Protein AF-A0A962JMJ8-F1 (afdb_monomer)

Foldseek 3Di:
DVCVVVDPDQKDFQDWDDDPPDIWTKIKGKDFDDDDDDPDDPDRDIDIDIDTCRVVVVVVVVVVVLVVLLVQLVVLVVVLVVLVVVLVVQLVVLVVQCVVDPDPVSVVVSVVSNVVSVVVNLVSVVSNVRSCPPVPPPDPPDDDDQPQVVQVSVVVVVVVVDDDDDDDDRPGDD

pLDDT: mean 79.35, std 14.7, range [42.56, 97.38]

Radius of gyration: 29.95 Å; Cα contacts (8 Å, |Δi|>4): 135; chains: 1; bounding box: 52×40×100 Å

Secondary structure (DSSP, 8-state):
-HHHHHSS-SEEEEEEEEETTEEEEEEEEEEEE-----TT----EEEEEEEE-HHHHHHHHHHHHHHHHHHHHHHHHHHHHHHHHHHHHHHHHHHHHHHH---HHHHHHHHHHHHHHHHHHHHHHHHHHHHHTTTT-S--------HHHHHHHHHHHHHHT--S----------

Solvent-accessible surface area (backbone atoms on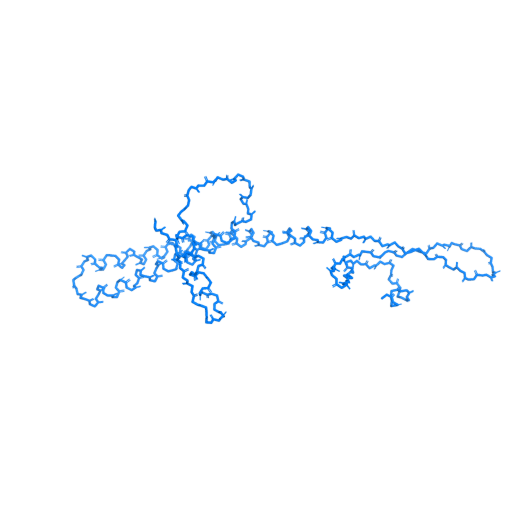ly — not comparable to full-atom values): 10332 Å² total; per-residue (Å²): 113,76,64,58,81,74,43,92,65,48,64,47,71,76,43,76,48,79,51,103,87,50,78,41,25,29,32,38,41,52,47,81,56,79,78,90,84,77,94,84,75,94,69,81,41,71,47,76,46,78,44,83,40,39,68,57,54,52,49,50,52,51,50,56,49,50,52,51,34,48,51,49,20,55,50,31,50,50,49,37,55,66,51,45,52,58,40,50,51,53,37,50,53,27,51,48,52,43,70,77,46,85,51,67,67,55,37,51,54,23,50,52,50,42,52,51,36,51,50,52,51,49,57,42,49,51,52,29,49,66,25,44,69,77,78,48,80,75,71,80,75,85,67,95,72,63,64,33,61,55,51,53,51,52,51,54,54,56,64,71,68,67,85,77,99,72,87,85,82,83,86,55,70,133

Mean predicted aligned error: 14.96 Å

Sequence (174 aa):
MNDFLHSPNVQLYNQEVVSQSQSRWFNLHRAFIGEHEKAGDLSSSQVIVLEDVTELERLESQLAHNERLAALGRLAAGIAHEIGNPVTGIACLAQNLKAEYTDPEIIEASTLILTQTQRITNIVRSLVGFARTDAHMTASTYSAVNLHNVISEAINLLQLSGSKDYQFDNFCTD

Structure (mmCIF, N/CA/C/O backbone):
data_AF-A0A962JMJ8-F1
#
_entry.id   AF-A0A962JMJ8-F1
#
loop_
_atom_site.group_PDB
_atom_site.id
_atom_site.type_symbol
_atom_site.label_atom_id
_atom_site.label_alt_id
_atom_site.label_comp_id
_atom_site.label_asym_id
_atom_site.label_entity_id
_atom_site.label_seq_id
_atom_site.pdbx_PDB_ins_code
_atom_site.Cartn_x
_atom_site.Cartn_y
_atom_site.Cartn_z
_atom_site.occupancy
_atom_site.B_iso_or_equiv
_atom_site.auth_seq_id
_atom_site.auth_comp_id
_atom_site.auth_asym_id
_atom_site.auth_atom_id
_atom_site.pdbx_PDB_model_num
ATOM 1 N N . MET A 1 1 ? 3.009 6.189 -40.903 1.00 52.84 1 MET A N 1
ATOM 2 C CA . MET A 1 1 ? 4.173 5.830 -41.751 1.00 52.84 1 MET A CA 1
ATOM 3 C C . MET A 1 1 ? 4.343 6.777 -42.942 1.00 52.84 1 MET A C 1
ATOM 5 O O . MET A 1 1 ? 5.452 7.254 -43.132 1.00 52.84 1 MET A O 1
ATOM 9 N N . ASN A 1 2 ? 3.278 7.121 -43.685 1.00 47.44 2 ASN A N 1
ATOM 10 C CA . ASN A 1 2 ? 3.363 8.049 -44.831 1.00 47.44 2 ASN A CA 1
ATOM 11 C C . ASN A 1 2 ? 3.835 9.471 -44.450 1.00 47.44 2 ASN A C 1
ATOM 13 O O . ASN A 1 2 ? 4.630 10.064 -45.168 1.00 47.44 2 ASN A O 1
ATOM 17 N N . ASP A 1 3 ? 3.439 9.976 -43.276 1.00 55.53 3 ASP A N 1
ATOM 18 C CA . ASP A 1 3 ? 3.860 11.308 -42.806 1.00 55.53 3 ASP A CA 1
ATOM 19 C C . ASP A 1 3 ? 5.341 11.383 -42.399 1.00 55.53 3 ASP A C 1
ATOM 21 O O . ASP A 1 3 ? 5.961 12.439 -42.501 1.00 55.53 3 ASP A O 1
ATOM 25 N N . PHE A 1 4 ? 5.952 10.265 -41.985 1.00 57.66 4 PHE A N 1
ATOM 26 C CA . PHE A 1 4 ? 7.380 10.233 -41.645 1.00 57.66 4 PHE A CA 1
ATOM 27 C C . PHE A 1 4 ? 8.252 10.345 -42.895 1.00 57.66 4 PHE A C 1
ATOM 29 O O . PHE A 1 4 ? 9.246 11.060 -42.872 1.00 57.66 4 PHE A O 1
ATOM 36 N N . LEU A 1 5 ? 7.851 9.713 -44.003 1.00 55.22 5 LEU A N 1
ATOM 37 C CA . LEU A 1 5 ? 8.595 9.732 -45.267 1.00 55.22 5 LEU A CA 1
ATOM 38 C C . LEU A 1 5 ? 8.718 11.143 -45.873 1.00 55.22 5 LEU A C 1
ATOM 40 O O . LEU A 1 5 ? 9.667 11.402 -46.608 1.00 55.22 5 LEU A O 1
ATOM 44 N N . HIS A 1 6 ? 7.809 12.060 -45.522 1.00 56.47 6 HIS A N 1
ATOM 45 C CA . HIS A 1 6 ? 7.761 13.428 -46.054 1.00 56.47 6 HIS A CA 1
ATOM 46 C C . HIS A 1 6 ? 8.048 14.528 -45.015 1.00 56.47 6 HIS A C 1
ATOM 48 O O . HIS A 1 6 ? 8.198 15.691 -45.384 1.00 56.47 6 HIS A O 1
ATOM 54 N N . SER A 1 7 ? 8.148 14.186 -43.727 1.00 56.62 7 SER A N 1
ATOM 55 C CA . SER A 1 7 ? 8.471 15.134 -42.654 1.00 56.62 7 SER A CA 1
ATOM 56 C C . SER A 1 7 ? 9.978 15.423 -42.589 1.00 56.62 7 SER A C 1
ATOM 58 O O . SER A 1 7 ? 10.765 14.494 -42.775 1.00 56.62 7 SER A O 1
ATOM 60 N N . PRO A 1 8 ? 10.424 16.658 -42.277 1.00 58.06 8 PRO A N 1
ATOM 61 C CA . PRO A 1 8 ? 11.843 17.000 -42.109 1.00 58.06 8 PRO A CA 1
ATOM 62 C C . PRO A 1 8 ? 12.516 16.306 -40.911 1.00 58.06 8 PRO A C 1
ATOM 64 O O . PRO A 1 8 ? 13.741 16.339 -40.799 1.00 58.06 8 PRO A O 1
ATOM 67 N N . ASN A 1 9 ? 11.753 15.648 -40.031 1.00 59.47 9 ASN A N 1
ATOM 68 C CA . ASN A 1 9 ? 12.297 14.968 -38.858 1.00 59.47 9 ASN A CA 1
ATOM 69 C C . ASN A 1 9 ? 13.134 13.742 -39.244 1.00 59.47 9 ASN A C 1
ATOM 71 O O . ASN A 1 9 ? 12.654 12.794 -39.859 1.00 59.47 9 ASN A O 1
ATOM 75 N N . VAL A 1 10 ? 14.406 13.777 -38.854 1.00 68.94 10 VAL A N 1
ATOM 76 C CA . VAL A 1 10 ? 15.426 12.749 -39.124 1.00 68.94 10 VAL A CA 1
ATOM 77 C C . VAL A 1 10 ? 15.313 11.577 -38.137 1.00 68.94 10 VAL A C 1
ATOM 79 O O . VAL A 1 10 ? 15.786 10.480 -38.422 1.00 68.94 10 VAL A O 1
ATOM 82 N N . GLN A 1 11 ? 14.666 11.786 -36.987 1.00 75.75 11 GLN A N 1
ATOM 83 C CA . GLN A 1 11 ? 14.532 10.794 -35.921 1.00 75.75 11 GLN A CA 1
ATOM 84 C C . GLN A 1 11 ? 13.127 10.846 -35.314 1.00 75.75 11 GLN A C 1
ATOM 86 O O . GLN A 1 11 ? 12.616 11.930 -35.025 1.00 75.75 11 GLN A O 1
ATOM 91 N N . LEU A 1 12 ? 12.514 9.681 -35.117 1.00 79.69 12 LEU A N 1
ATOM 92 C CA . LEU A 1 12 ? 11.322 9.500 -34.294 1.00 79.69 12 LEU A CA 1
ATOM 93 C C . LEU A 1 12 ? 11.646 8.484 -33.210 1.00 79.69 12 LEU A C 1
ATOM 95 O O . LEU A 1 12 ? 12.131 7.398 -33.512 1.00 79.69 12 LEU A O 1
ATOM 99 N N . TYR A 1 13 ? 11.341 8.834 -31.970 1.00 82.50 13 TYR A N 1
ATOM 100 C CA . TYR A 1 13 ? 11.553 7.963 -30.824 1.00 82.50 13 TYR A CA 1
ATOM 101 C C . TYR A 1 13 ? 10.234 7.355 -30.369 1.00 82.50 13 TYR A C 1
ATOM 103 O O . TYR A 1 13 ? 9.170 7.943 -30.605 1.00 82.50 13 TYR A O 1
ATOM 111 N N . ASN A 1 14 ? 10.333 6.198 -29.719 1.00 84.25 14 ASN A N 1
ATOM 112 C CA . ASN A 1 14 ? 9.264 5.553 -28.967 1.00 84.25 14 ASN A CA 1
A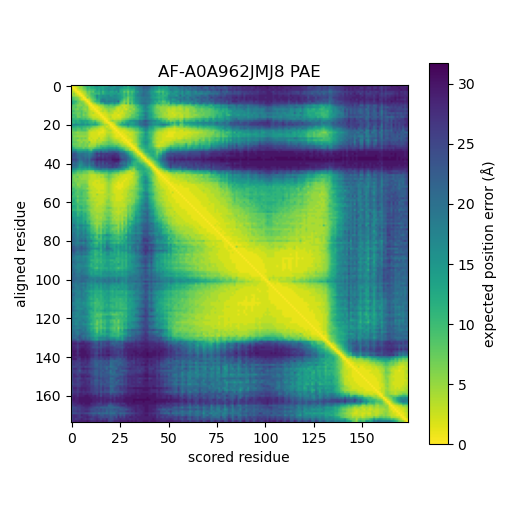TOM 113 C C . ASN A 1 14 ? 7.947 5.522 -29.753 1.00 84.25 14 ASN A C 1
ATOM 115 O O . ASN A 1 14 ? 6.901 5.962 -29.283 1.00 84.25 14 ASN A O 1
ATOM 119 N N . GLN A 1 15 ? 8.000 5.059 -31.000 1.00 88.56 15 GLN A N 1
ATOM 120 C CA . GLN A 1 15 ? 6.799 4.871 -31.798 1.00 88.56 15 GLN A CA 1
ATOM 121 C C . GLN A 1 15 ? 6.176 3.529 -31.444 1.00 88.56 15 GLN A C 1
ATOM 123 O O . GLN A 1 15 ? 6.738 2.474 -31.744 1.00 88.56 15 GLN A O 1
ATOM 128 N N . GLU A 1 16 ? 5.004 3.582 -30.819 1.00 87.94 16 GLU A N 1
ATOM 129 C CA . GLU A 1 16 ? 4.219 2.393 -30.535 1.00 87.94 16 GLU A CA 1
ATOM 130 C C . GLU A 1 16 ? 3.566 1.877 -31.820 1.00 87.94 16 GLU A C 1
ATOM 132 O O . GLU A 1 16 ? 2.801 2.572 -32.496 1.00 87.94 16 GLU A O 1
ATOM 137 N N . VAL A 1 17 ? 3.855 0.624 -32.152 1.00 87.38 17 VAL A N 1
ATOM 138 C CA . VAL A 1 17 ? 3.205 -0.106 -33.231 1.00 87.38 17 VAL A CA 1
ATOM 139 C C . VAL A 1 17 ? 2.394 -1.234 -32.618 1.00 87.38 17 VAL A C 1
ATOM 141 O O . VAL A 1 17 ? 2.925 -2.243 -32.149 1.00 87.38 17 VAL A O 1
ATOM 144 N N . VAL A 1 18 ? 1.077 -1.057 -32.654 1.00 84.38 18 VAL A N 1
ATOM 145 C CA . VAL A 1 18 ? 0.116 -2.055 -32.195 1.00 84.38 18 VAL A CA 1
ATOM 146 C C . VAL A 1 18 ? -0.208 -2.997 -33.353 1.00 84.38 18 VAL A C 1
ATOM 148 O O . VAL A 1 18 ? -0.814 -2.599 -34.348 1.00 84.38 18 VAL A O 1
ATOM 151 N N . SER A 1 19 ? 0.191 -4.260 -33.223 1.00 79.44 19 SER A N 1
ATOM 152 C CA . SER A 1 19 ? -0.269 -5.357 -34.079 1.00 79.44 19 SER A CA 1
ATOM 153 C C . SER A 1 19 ? -1.349 -6.167 -33.352 1.00 79.44 19 SER A C 1
ATOM 155 O O . SER A 1 19 ? -1.469 -6.077 -32.133 1.00 79.44 19 SER A O 1
ATOM 157 N N . GLN A 1 20 ? -2.118 -6.990 -34.076 1.00 73.00 20 GLN A N 1
ATOM 158 C CA . GLN A 1 20 ? -3.323 -7.702 -33.600 1.00 73.00 20 GLN A CA 1
ATOM 159 C C . GLN A 1 20 ? -3.164 -8.517 -32.292 1.00 73.00 20 GLN A C 1
ATOM 161 O O . GLN A 1 20 ? -4.169 -8.908 -31.708 1.00 73.00 20 GLN A O 1
ATOM 166 N N . SER A 1 21 ? -1.939 -8.772 -31.817 1.00 75.12 21 SER A N 1
ATOM 167 C CA . SER A 1 21 ? -1.657 -9.495 -30.567 1.00 75.12 21 SER A CA 1
ATOM 168 C C . SER A 1 21 ? -0.485 -8.929 -29.743 1.00 75.12 21 SER A C 1
ATOM 170 O O . SER A 1 21 ? -0.193 -9.468 -28.676 1.00 75.12 21 SER A O 1
ATOM 172 N N . GLN A 1 22 ? 0.232 -7.902 -30.211 1.00 82.25 22 GLN A N 1
ATOM 173 C CA . GLN A 1 22 ? 1.446 -7.426 -29.536 1.00 82.25 22 GLN A CA 1
ATOM 174 C C . GLN A 1 22 ? 1.660 -5.932 -29.799 1.00 82.25 22 GLN A C 1
ATOM 176 O O . GLN A 1 22 ? 1.592 -5.495 -30.948 1.00 82.25 22 GLN A O 1
ATOM 181 N N . SER A 1 23 ? 1.943 -5.176 -28.736 1.00 86.88 23 SER A N 1
ATOM 182 C CA . SER A 1 23 ? 2.484 -3.817 -28.833 1.00 86.88 23 SER A CA 1
ATOM 183 C C . SER A 1 23 ? 4.010 -3.886 -28.841 1.00 86.88 23 SER A C 1
ATOM 185 O O . SER A 1 23 ? 4.602 -4.642 -28.063 1.00 86.88 23 SER A O 1
ATOM 187 N N . ARG A 1 24 ? 4.635 -3.147 -29.758 1.00 90.56 24 ARG A N 1
ATOM 188 C CA . ARG A 1 24 ? 6.089 -3.000 -29.854 1.00 90.56 24 ARG A CA 1
ATOM 189 C C . ARG A 1 24 ? 6.464 -1.540 -30.013 1.00 90.56 24 ARG A C 1
ATOM 191 O O . ARG A 1 24 ? 5.759 -0.796 -30.688 1.00 90.56 24 ARG A O 1
ATOM 198 N N . TRP A 1 25 ? 7.593 -1.165 -29.434 1.00 91.25 25 TRP A N 1
ATOM 199 C CA . TRP A 1 25 ? 8.120 0.191 -29.477 1.00 91.25 25 TRP A CA 1
ATOM 200 C C . TRP A 1 25 ? 9.333 0.240 -30.389 1.00 91.25 25 TRP A C 1
ATOM 202 O O . TRP A 1 25 ? 10.241 -0.580 -30.262 1.00 91.25 25 TRP A O 1
ATOM 212 N N . PHE A 1 26 ? 9.343 1.204 -31.306 1.00 92.00 26 PHE A N 1
ATOM 213 C CA . PHE A 1 26 ? 10.436 1.380 -32.252 1.00 92.00 26 PHE A CA 1
ATOM 214 C C . PHE A 1 26 ? 10.986 2.802 -32.237 1.00 92.00 26 PHE A C 1
ATOM 216 O O . PHE A 1 26 ? 10.225 3.772 -32.252 1.00 92.00 26 PHE A O 1
ATOM 223 N N . ASN A 1 27 ? 12.309 2.918 -32.324 1.00 90.06 27 ASN A N 1
ATOM 224 C CA . ASN A 1 27 ? 12.971 4.142 -32.756 1.00 90.06 27 ASN A CA 1
ATOM 225 C C . ASN A 1 27 ? 13.215 4.069 -34.264 1.00 90.06 27 ASN A C 1
ATOM 227 O O . ASN A 1 27 ? 13.641 3.043 -34.796 1.00 90.06 27 ASN A O 1
ATOM 231 N N . LEU A 1 28 ? 12.923 5.159 -34.969 1.00 88.88 28 LEU A N 1
ATOM 232 C CA . LEU A 1 28 ? 13.132 5.287 -36.404 1.00 88.88 28 LEU A CA 1
ATOM 233 C C . LEU A 1 28 ? 14.176 6.367 -36.650 1.00 88.88 28 LEU A C 1
ATOM 235 O O . LEU A 1 28 ? 13.958 7.539 -36.346 1.00 88.88 28 LEU A O 1
ATOM 239 N N . HIS A 1 29 ? 15.281 5.983 -37.277 1.00 85.12 29 HIS A N 1
ATOM 240 C CA . HIS A 1 29 ? 16.326 6.905 -37.706 1.00 85.12 29 HIS A CA 1
ATOM 241 C C . HIS A 1 29 ? 1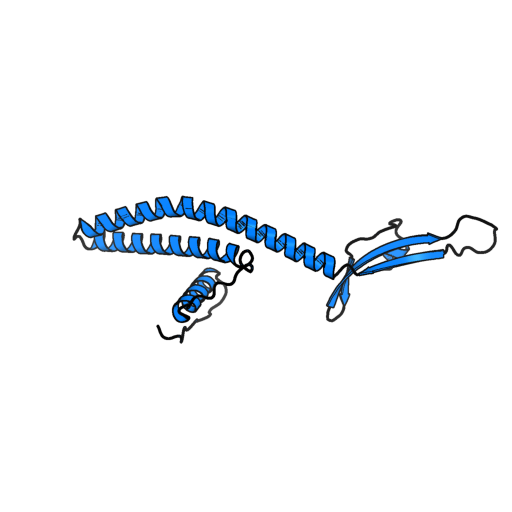6.391 6.905 -39.226 1.00 85.12 29 HIS A C 1
ATOM 243 O O . HIS A 1 29 ? 16.545 5.858 -39.847 1.00 85.12 29 HIS A O 1
ATOM 249 N N . ARG A 1 30 ? 16.288 8.080 -39.842 1.00 82.62 30 ARG A N 1
ATOM 250 C CA . ARG A 1 30 ? 16.412 8.244 -41.289 1.00 82.62 30 ARG A CA 1
ATOM 251 C C . ARG A 1 30 ? 17.705 8.977 -41.609 1.00 82.62 30 ARG A C 1
ATOM 253 O O . ARG A 1 30 ? 17.884 10.105 -41.175 1.00 82.62 30 ARG A O 1
ATOM 260 N N . ALA A 1 31 ? 18.578 8.374 -42.403 1.00 80.44 31 ALA A N 1
ATOM 261 C CA . ALA A 1 31 ? 19.798 8.999 -42.901 1.00 80.44 31 ALA A CA 1
ATOM 262 C C . ALA A 1 31 ? 19.737 9.146 -44.427 1.00 80.44 31 ALA A C 1
ATOM 264 O O . ALA A 1 31 ? 19.275 8.247 -45.130 1.00 80.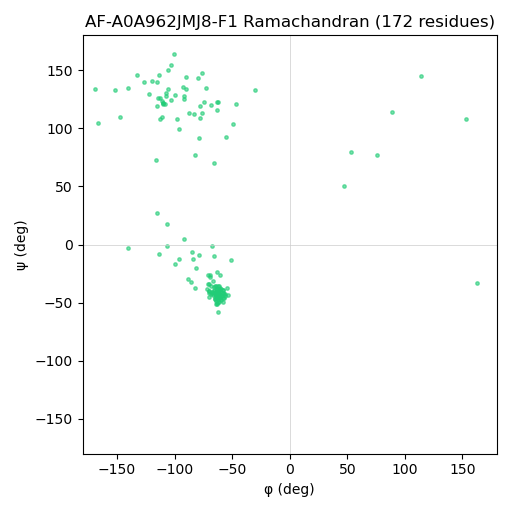44 31 ALA A O 1
ATOM 265 N N . PHE A 1 32 ? 20.212 10.282 -44.938 1.00 75.81 32 PHE A N 1
ATOM 266 C CA . PHE A 1 32 ? 20.376 10.509 -46.372 1.00 75.81 32 PHE A CA 1
ATOM 267 C C . PHE A 1 32 ? 21.792 10.101 -46.773 1.00 75.81 32 PHE A C 1
ATOM 269 O O . PHE A 1 32 ? 22.759 10.555 -46.166 1.00 75.81 32 PHE A O 1
ATOM 276 N N . ILE A 1 33 ? 21.914 9.250 -47.787 1.00 70.25 33 ILE A N 1
ATOM 277 C CA . ILE A 1 33 ? 23.197 8.834 -48.346 1.00 70.25 33 ILE A CA 1
ATOM 278 C C . ILE A 1 33 ? 23.315 9.446 -49.742 1.00 70.25 33 ILE A C 1
ATOM 280 O O . ILE A 1 33 ? 22.601 9.057 -50.666 1.00 70.25 33 ILE A O 1
ATOM 284 N N . GLY A 1 34 ? 24.211 10.427 -49.870 1.00 61.81 34 GLY A N 1
ATOM 285 C CA . GLY A 1 34 ? 24.587 11.047 -51.138 1.00 61.81 34 GLY A CA 1
ATOM 286 C C . GLY A 1 34 ? 25.070 12.486 -50.967 1.00 61.81 34 GLY A C 1
ATOM 287 O O . GLY A 1 34 ? 24.264 13.382 -50.732 1.00 61.81 34 GLY A O 1
ATOM 288 N N . GLU A 1 35 ? 26.372 12.712 -51.137 1.00 57.00 35 GLU A N 1
ATOM 289 C CA . GLU A 1 35 ? 26.876 14.004 -51.604 1.00 57.00 35 GLU A CA 1
ATOM 290 C C . GLU A 1 35 ? 26.940 13.967 -53.131 1.00 57.00 35 GLU A C 1
ATOM 292 O O . GLU A 1 35 ? 27.190 12.922 -53.731 1.00 57.00 35 GLU A O 1
ATOM 297 N N . HIS A 1 36 ? 26.634 15.115 -53.734 1.00 55.91 36 HIS A N 1
ATOM 298 C CA . HIS A 1 36 ? 26.675 15.391 -55.164 1.00 55.91 36 HIS A CA 1
ATOM 299 C C . HIS A 1 36 ? 27.743 14.588 -55.922 1.00 55.91 36 HIS A C 1
ATOM 301 O O . HIS A 1 36 ? 28.914 14.666 -55.579 1.00 55.91 36 HIS A O 1
ATOM 307 N N . GLU A 1 37 ? 27.369 13.981 -57.054 1.00 52.78 37 GLU A N 1
ATOM 308 C CA . GLU A 1 37 ? 27.902 14.450 -58.336 1.00 52.78 37 GLU A CA 1
ATOM 309 C C . GLU A 1 37 ? 27.200 13.841 -59.561 1.00 52.78 37 GLU A C 1
ATOM 311 O O . GLU A 1 37 ? 27.061 12.631 -59.707 1.00 52.78 37 GLU A O 1
ATOM 316 N N . LYS A 1 38 ? 26.882 14.757 -60.486 1.00 47.91 38 LYS A N 1
ATOM 317 C CA . LYS A 1 38 ? 26.431 14.616 -61.882 1.00 47.91 38 LYS A CA 1
ATOM 318 C C . LYS A 1 38 ? 24.925 14.500 -62.135 1.00 47.91 38 LYS A C 1
ATOM 320 O O . LYS A 1 38 ? 24.244 13.543 -61.796 1.00 47.91 38 LYS A O 1
ATOM 325 N N . ALA A 1 39 ? 24.452 15.555 -62.801 1.00 52.91 39 ALA A N 1
ATOM 326 C CA . ALA A 1 39 ? 23.125 15.734 -63.360 1.00 52.91 39 ALA A CA 1
ATOM 327 C C . ALA A 1 39 ? 22.672 14.497 -64.145 1.00 52.91 39 ALA A C 1
ATOM 329 O O . ALA A 1 39 ? 23.312 14.123 -65.127 1.00 52.91 39 ALA A O 1
ATOM 330 N N . GLY A 1 40 ? 21.555 13.899 -63.733 1.00 50.66 40 GLY A N 1
ATOM 331 C CA . GLY A 1 40 ? 20.888 12.890 -64.548 1.00 50.66 40 GLY A CA 1
ATOM 332 C C . GLY A 1 40 ? 19.881 12.006 -63.829 1.00 50.66 40 GLY A C 1
ATOM 333 O O . GLY A 1 40 ? 18.885 11.664 -64.453 1.00 50.66 40 GLY A O 1
ATOM 334 N N . ASP A 1 41 ? 20.080 11.673 -62.550 1.00 49.16 41 ASP A N 1
ATOM 335 C CA . ASP A 1 41 ? 19.164 10.752 -61.866 1.00 49.16 41 ASP A CA 1
ATOM 336 C C . ASP A 1 41 ? 19.021 11.087 -60.375 1.00 49.16 41 ASP A C 1
ATOM 338 O O . ASP A 1 41 ? 19.955 10.985 -59.578 1.00 49.16 41 ASP A O 1
ATOM 342 N N . LEU A 1 42 ? 17.839 11.582 -60.010 1.00 52.91 42 LEU A N 1
ATOM 343 C CA . LEU A 1 42 ? 17.462 11.953 -58.649 1.00 52.91 42 LEU A CA 1
ATOM 344 C C . LEU A 1 42 ? 17.024 10.699 -57.890 1.00 52.91 42 LEU A C 1
ATOM 346 O O . LEU A 1 42 ? 15.840 10.492 -57.645 1.00 52.91 42 LEU A O 1
ATOM 350 N N . SER A 1 43 ? 17.978 9.888 -57.453 1.00 53.84 43 SER A N 1
ATOM 351 C CA . SER A 1 43 ? 17.733 8.882 -56.419 1.00 53.84 43 SER A CA 1
ATOM 352 C C . SER A 1 43 ? 18.572 9.211 -55.191 1.00 53.84 43 SER A C 1
ATOM 354 O O . SER A 1 43 ? 19.568 8.550 -54.897 1.00 53.84 43 SER A O 1
ATOM 356 N N . SER A 1 44 ? 18.161 10.268 -54.476 1.00 62.03 44 SER A N 1
ATOM 357 C CA . SER A 1 44 ? 18.534 10.479 -53.073 1.00 62.03 44 SER A CA 1
ATOM 358 C C . SER A 1 44 ? 18.262 9.173 -52.330 1.00 62.03 44 SER A C 1
ATOM 360 O O . SER A 1 44 ? 17.110 8.806 -52.100 1.00 62.03 44 SER A O 1
ATOM 362 N N . SER A 1 45 ? 19.323 8.426 -52.039 1.00 69.75 45 SER A N 1
ATOM 363 C CA . SER A 1 45 ? 19.192 7.143 -51.368 1.00 69.75 45 SER A CA 1
ATOM 364 C C . SER A 1 45 ? 18.967 7.426 -49.892 1.00 69.75 45 SER A C 1
ATOM 366 O O . SER A 1 45 ? 19.779 8.077 -49.236 1.00 69.75 45 SER A O 1
ATOM 368 N N . GLN A 1 46 ? 17.824 6.990 -49.376 1.00 76.25 46 GLN A N 1
ATOM 369 C CA . GLN A 1 46 ? 17.480 7.128 -47.968 1.00 76.25 46 GLN A CA 1
ATOM 370 C C . GLN A 1 46 ? 17.616 5.770 -47.295 1.00 76.25 46 GLN A C 1
ATOM 372 O O . GLN A 1 46 ? 17.125 4.764 -47.804 1.00 76.25 46 GLN A O 1
ATOM 377 N N . VAL A 1 47 ? 18.263 5.752 -46.136 1.00 83.19 47 VAL A N 1
ATOM 378 C CA . VAL A 1 47 ? 18.308 4.587 -45.257 1.00 83.19 47 VAL A CA 1
ATOM 379 C C . VAL A 1 47 ? 17.433 4.879 -44.053 1.00 83.19 47 VAL A C 1
ATOM 381 O O . VAL A 1 47 ? 17.586 5.914 -43.407 1.00 83.19 47 VAL A O 1
ATOM 384 N N . ILE A 1 48 ? 16.510 3.966 -43.760 1.00 85.00 48 ILE A N 1
ATOM 385 C CA . ILE A 1 48 ? 15.702 3.994 -42.544 1.00 85.00 48 ILE A CA 1
ATOM 386 C C . ILE A 1 48 ? 16.161 2.829 -41.674 1.00 85.00 48 ILE A C 1
ATOM 388 O O . ILE A 1 48 ? 16.114 1.676 -42.096 1.00 85.00 48 ILE A O 1
ATOM 392 N N . VAL A 1 49 ? 16.606 3.144 -40.467 1.00 88.31 49 VAL A N 1
ATOM 393 C CA . VAL A 1 49 ? 16.929 2.181 -39.420 1.00 88.31 49 VAL A CA 1
ATOM 394 C C . VAL A 1 49 ? 15.750 2.132 -38.461 1.00 88.31 49 VAL A C 1
ATOM 396 O O . VAL A 1 49 ? 15.288 3.174 -37.997 1.00 88.31 49 VAL A O 1
ATOM 399 N N . LEU A 1 50 ? 15.266 0.922 -38.190 1.00 90.31 50 LEU A N 1
ATOM 400 C CA . LEU A 1 50 ? 14.269 0.649 -37.164 1.00 90.31 50 LEU A CA 1
ATOM 401 C C . LEU A 1 50 ? 14.960 -0.112 -36.036 1.00 90.31 50 LEU A C 1
ATOM 403 O O . LEU A 1 50 ? 15.507 -1.190 -36.265 1.00 90.31 50 LEU A O 1
ATOM 407 N N . GLU A 1 51 ? 14.930 0.446 -34.838 1.00 92.25 51 GLU A N 1
ATOM 408 C CA . GLU A 1 51 ? 15.442 -0.181 -33.625 1.00 92.25 51 GLU A CA 1
ATOM 409 C C . GLU A 1 51 ? 14.253 -0.587 -32.751 1.00 92.25 51 GLU A C 1
ATOM 411 O O . GLU A 1 51 ? 13.437 0.261 -32.399 1.00 92.25 51 GLU A O 1
ATOM 416 N N . ASP A 1 52 ? 14.124 -1.879 -32.439 1.00 92.56 52 ASP A N 1
ATOM 417 C CA . ASP A 1 52 ? 13.104 -2.388 -31.511 1.00 92.56 52 ASP A CA 1
ATOM 418 C C . ASP A 1 52 ? 13.564 -2.108 -30.072 1.00 92.56 52 ASP A C 1
ATOM 420 O O . ASP A 1 52 ? 14.508 -2.727 -29.580 1.00 92.56 52 ASP A O 1
ATOM 424 N N . VAL A 1 53 ? 12.900 -1.162 -29.410 1.00 93.62 53 VAL A N 1
ATOM 425 C CA . VAL A 1 53 ? 13.174 -0.739 -28.027 1.00 93.62 53 VAL A CA 1
ATOM 426 C C . VAL A 1 53 ? 12.106 -1.234 -27.052 1.00 93.62 53 VAL A C 1
ATOM 428 O O . VAL A 1 53 ? 12.013 -0.751 -25.927 1.00 93.62 53 VAL A O 1
ATOM 431 N N . THR A 1 54 ? 11.311 -2.234 -27.445 1.00 91.88 54 THR A N 1
ATOM 432 C CA . THR A 1 54 ? 10.194 -2.744 -26.634 1.00 91.88 54 THR A CA 1
ATOM 433 C C . THR A 1 54 ? 10.630 -3.194 -25.238 1.00 91.88 54 THR A C 1
ATOM 435 O O . THR A 1 54 ? 9.974 -2.862 -24.254 1.00 91.88 54 THR A O 1
ATOM 438 N N . GLU A 1 55 ? 11.738 -3.933 -25.124 1.00 92.06 55 GLU A N 1
ATOM 439 C CA . GLU A 1 55 ? 12.238 -4.379 -23.815 1.00 92.06 55 GLU A CA 1
ATOM 440 C C . GLU A 1 55 ? 12.796 -3.228 -22.975 1.00 92.06 55 GLU A C 1
ATOM 442 O O . GLU A 1 55 ? 12.621 -3.237 -21.758 1.00 92.06 55 GLU A O 1
ATOM 447 N N . LEU A 1 56 ? 13.419 -2.226 -23.603 1.00 92.38 56 LEU A N 1
ATOM 448 C CA . LEU A 1 56 ? 13.915 -1.045 -22.898 1.00 92.38 56 LEU A CA 1
ATOM 449 C C . LEU A 1 56 ? 12.747 -0.261 -22.288 1.00 92.38 56 LEU A C 1
ATOM 451 O O . LEU A 1 56 ? 12.731 -0.053 -21.080 1.00 92.38 56 LEU A O 1
ATOM 455 N N . GLU A 1 57 ? 11.727 0.056 -23.087 1.00 91.38 57 GLU A N 1
ATOM 456 C CA . GLU A 1 57 ? 10.501 0.727 -22.627 1.00 91.38 57 GLU A CA 1
ATOM 457 C C . GLU A 1 57 ? 9.788 -0.067 -21.523 1.00 91.38 57 GLU A C 1
ATOM 459 O O . GLU A 1 57 ? 9.337 0.486 -20.516 1.00 91.38 57 GLU A O 1
ATOM 464 N N . ARG A 1 58 ? 9.719 -1.398 -21.665 1.00 89.50 58 ARG A N 1
ATOM 465 C CA . ARG A 1 58 ? 9.135 -2.275 -20.643 1.00 89.50 58 ARG A CA 1
ATOM 466 C C . ARG A 1 58 ? 9.903 -2.176 -19.323 1.00 89.50 58 ARG A C 1
ATOM 468 O O . ARG A 1 58 ? 9.277 -2.091 -18.266 1.00 89.50 58 ARG A O 1
ATOM 475 N N . LEU A 1 59 ? 11.234 -2.200 -19.373 1.00 91.38 59 LEU A N 1
ATOM 476 C CA . LEU A 1 59 ? 12.092 -2.096 -18.193 1.00 91.38 59 LEU A CA 1
ATOM 477 C C . LEU A 1 59 ? 12.032 -0.703 -17.562 1.00 91.38 59 LEU A C 1
ATOM 479 O O . LEU A 1 59 ? 11.917 -0.609 -16.344 1.00 91.38 59 LEU A O 1
ATOM 483 N N . GLU A 1 60 ? 12.051 0.366 -18.356 1.00 91.00 60 GLU A N 1
ATOM 484 C CA . GLU A 1 60 ? 11.908 1.741 -17.865 1.00 91.00 60 GLU A CA 1
ATOM 485 C C . GLU A 1 60 ? 10.554 1.959 -17.186 1.00 91.00 60 GLU A C 1
ATOM 487 O O . GLU A 1 60 ? 10.489 2.512 -16.087 1.00 91.00 60 GLU A O 1
ATOM 492 N N . SER A 1 61 ? 9.473 1.441 -17.772 1.00 88.62 61 SER A N 1
ATOM 493 C CA . SER A 1 61 ? 8.139 1.481 -17.169 1.00 88.62 61 SER A CA 1
ATOM 494 C C . SER A 1 61 ? 8.079 0.707 -15.847 1.00 88.62 61 SER A C 1
ATOM 496 O O . SER A 1 61 ? 7.540 1.204 -14.855 1.00 88.62 61 SER A O 1
ATOM 498 N N . GLN A 1 62 ? 8.696 -0.481 -15.787 1.00 86.75 62 GLN A N 1
ATOM 499 C CA . GLN A 1 62 ? 8.817 -1.254 -14.546 1.00 86.75 62 GLN A CA 1
ATOM 500 C C . GLN A 1 62 ? 9.646 -0.524 -13.483 1.00 86.75 62 GLN A C 1
ATOM 502 O O . GLN A 1 62 ? 9.253 -0.495 -12.317 1.00 86.75 62 GLN A O 1
ATOM 507 N N . LEU A 1 63 ? 10.761 0.098 -13.867 1.00 87.38 63 LEU A N 1
ATOM 508 C CA . LEU A 1 63 ? 11.586 0.902 -12.966 1.00 87.38 63 LEU A CA 1
ATOM 509 C C . LEU A 1 63 ? 10.806 2.099 -12.421 1.00 87.38 63 LEU A C 1
ATOM 511 O O . LEU A 1 63 ? 10.744 2.276 -11.206 1.00 87.38 63 LEU A O 1
ATOM 515 N N . ALA A 1 64 ? 10.139 2.864 -13.285 1.00 87.12 64 ALA A N 1
ATOM 516 C CA . ALA A 1 64 ? 9.315 3.998 -12.879 1.00 87.12 64 ALA A CA 1
ATOM 517 C C . ALA A 1 64 ? 8.164 3.571 -11.950 1.00 87.12 64 ALA A C 1
ATOM 519 O O . ALA A 1 64 ? 7.824 4.279 -10.998 1.00 87.12 64 ALA A O 1
ATOM 520 N N . HIS A 1 65 ? 7.564 2.404 -12.197 1.00 83.19 65 HIS A N 1
ATOM 521 C CA . HIS A 1 65 ? 6.554 1.829 -11.313 1.00 83.19 65 HIS A CA 1
ATOM 522 C C . HIS A 1 65 ? 7.133 1.493 -9.930 1.00 83.19 65 HIS A C 1
ATOM 524 O O . HIS A 1 65 ? 6.586 1.926 -8.914 1.00 83.19 65 HIS A O 1
ATOM 530 N N . ASN A 1 66 ? 8.277 0.810 -9.889 1.00 80.69 66 ASN A N 1
ATOM 531 C CA . ASN A 1 66 ? 8.965 0.453 -8.649 1.00 80.69 66 ASN A CA 1
ATOM 532 C C . ASN A 1 66 ? 9.404 1.685 -7.849 1.00 80.69 66 ASN A C 1
ATOM 534 O O . ASN A 1 66 ? 9.251 1.718 -6.629 1.00 80.69 66 ASN A O 1
ATOM 538 N N . GLU A 1 67 ? 9.904 2.730 -8.511 1.00 84.06 67 GLU A N 1
ATOM 539 C CA . GLU A 1 67 ? 10.257 3.990 -7.853 1.00 84.06 67 GLU A CA 1
ATOM 540 C C . GLU A 1 67 ? 9.039 4.669 -7.222 1.00 84.06 67 GLU A C 1
ATOM 542 O O . GLU A 1 67 ? 9.118 5.140 -6.081 1.00 84.06 67 GLU A O 1
ATOM 547 N N . ARG A 1 68 ? 7.897 4.679 -7.922 1.00 82.88 68 ARG A N 1
ATOM 548 C CA . ARG A 1 68 ? 6.633 5.204 -7.384 1.00 82.88 68 ARG A CA 1
ATOM 549 C C . ARG A 1 68 ? 6.176 4.417 -6.161 1.00 82.88 68 ARG A C 1
ATOM 551 O O . ARG A 1 68 ? 5.818 5.032 -5.158 1.00 82.88 68 ARG A O 1
ATOM 558 N N . LEU A 1 69 ? 6.222 3.087 -6.213 1.00 80.44 69 LEU A N 1
ATOM 559 C CA . LEU A 1 69 ? 5.869 2.237 -5.074 1.00 80.44 69 LEU A CA 1
ATOM 560 C C . LEU A 1 69 ? 6.822 2.441 -3.895 1.00 80.44 69 LEU A C 1
ATOM 562 O O . LEU A 1 69 ? 6.371 2.614 -2.765 1.00 80.44 69 LEU A O 1
ATOM 566 N N . ALA A 1 70 ? 8.129 2.528 -4.144 1.00 79.38 70 ALA A N 1
ATOM 567 C CA . ALA A 1 70 ? 9.117 2.793 -3.104 1.00 79.38 70 ALA A CA 1
ATOM 568 C C . ALA A 1 70 ? 8.914 4.172 -2.452 1.00 79.38 70 ALA A C 1
ATOM 570 O O . ALA A 1 70 ? 9.031 4.310 -1.231 1.00 79.38 70 ALA A O 1
ATOM 571 N N . ALA A 1 71 ? 8.595 5.201 -3.243 1.00 82.38 71 ALA A N 1
ATOM 572 C CA . ALA A 1 71 ? 8.251 6.525 -2.732 1.00 82.38 71 ALA A CA 1
ATOM 573 C C . ALA A 1 71 ? 6.972 6.486 -1.884 1.00 82.38 71 ALA A C 1
ATOM 575 O O . ALA A 1 71 ? 6.964 7.013 -0.769 1.00 82.38 71 ALA A O 1
ATOM 576 N N . LEU A 1 72 ? 5.933 5.799 -2.367 1.00 81.62 72 LEU A N 1
ATOM 577 C CA . LEU A 1 72 ? 4.694 5.581 -1.625 1.00 81.62 72 LEU A CA 1
ATOM 578 C C . LEU A 1 72 ? 4.952 4.833 -0.312 1.00 81.62 72 LEU A C 1
ATOM 580 O O . LEU A 1 72 ? 4.370 5.190 0.702 1.00 81.62 72 LEU A O 1
ATOM 584 N N . GLY A 1 73 ? 5.862 3.859 -0.292 1.00 80.56 73 GLY A N 1
ATOM 585 C CA . GLY A 1 73 ? 6.181 3.075 0.903 1.00 80.56 73 GLY A CA 1
ATOM 586 C C . GLY A 1 73 ? 6.923 3.865 1.959 1.00 80.56 73 GLY A C 1
ATOM 587 O O . GLY A 1 73 ? 6.598 3.762 3.141 1.00 80.56 73 GLY A O 1
ATOM 588 N N . ARG A 1 74 ? 7.864 4.720 1.546 1.00 81.19 74 ARG A N 1
ATOM 589 C CA . ARG A 1 74 ? 8.521 5.661 2.463 1.00 81.19 74 ARG A CA 1
ATOM 590 C C . ARG A 1 74 ? 7.518 6.643 3.066 1.00 81.19 74 ARG A C 1
ATOM 592 O O . ARG A 1 74 ? 7.538 6.854 4.276 1.00 81.19 74 ARG A O 1
ATOM 599 N N . LEU A 1 75 ? 6.621 7.197 2.247 1.00 83.12 75 LEU A N 1
ATOM 600 C CA . LEU A 1 75 ? 5.569 8.100 2.720 1.00 83.12 75 LEU A CA 1
ATOM 601 C C . LEU A 1 75 ? 4.582 7.385 3.648 1.00 83.12 75 LEU A C 1
ATOM 603 O O . LEU A 1 75 ? 4.303 7.881 4.734 1.00 83.12 75 LEU A O 1
ATOM 607 N N . ALA A 1 76 ? 4.106 6.201 3.264 1.00 82.12 76 ALA A N 1
ATOM 608 C CA . ALA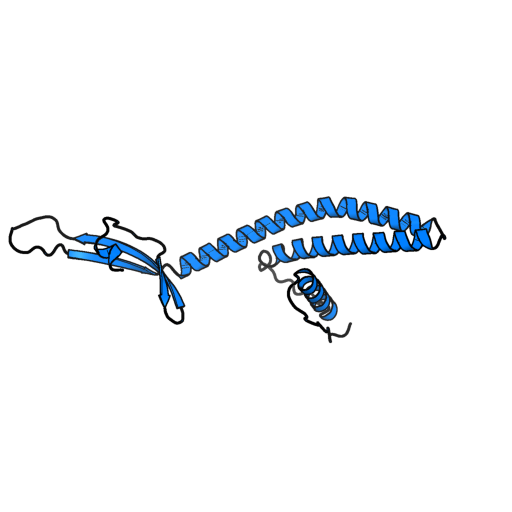 A 1 76 ? 3.191 5.395 4.061 1.00 82.12 76 ALA A CA 1
ATOM 609 C C . ALA A 1 76 ? 3.804 5.008 5.410 1.00 82.12 76 ALA A C 1
ATOM 611 O O . ALA A 1 76 ? 3.113 5.067 6.419 1.00 82.12 76 ALA A O 1
ATOM 612 N N . ALA A 1 77 ? 5.092 4.654 5.456 1.00 82.75 77 ALA A N 1
ATOM 613 C CA . ALA A 1 77 ? 5.784 4.344 6.706 1.00 82.75 77 ALA A CA 1
ATOM 614 C C . ALA A 1 77 ? 5.869 5.563 7.642 1.00 82.75 77 ALA A C 1
ATOM 616 O O . ALA A 1 77 ? 5.636 5.426 8.843 1.00 82.75 77 ALA A O 1
ATOM 617 N N . GLY A 1 78 ? 6.149 6.753 7.096 1.00 82.88 78 GLY A N 1
ATOM 618 C CA . GLY A 1 78 ? 6.130 8.006 7.858 1.00 82.88 78 GLY A CA 1
ATOM 619 C C . GLY A 1 78 ? 4.734 8.330 8.395 1.00 82.88 78 GLY A C 1
ATOM 620 O O . GLY A 1 78 ? 4.554 8.503 9.599 1.00 82.88 78 GLY A O 1
ATOM 621 N N . ILE A 1 79 ? 3.728 8.291 7.517 1.00 85.69 79 ILE A N 1
ATOM 622 C CA . ILE A 1 79 ? 2.316 8.493 7.870 1.00 85.69 79 ILE A CA 1
ATOM 623 C C . ILE A 1 79 ? 1.863 7.472 8.917 1.00 85.69 79 ILE A C 1
ATOM 625 O O . ILE A 1 79 ? 1.133 7.818 9.841 1.00 85.69 79 ILE A O 1
ATOM 629 N N . ALA A 1 80 ? 2.304 6.218 8.815 1.00 86.31 80 ALA A N 1
ATOM 630 C CA . ALA A 1 80 ? 1.935 5.186 9.769 1.00 86.31 80 ALA A CA 1
ATOM 631 C C . ALA A 1 80 ? 2.439 5.486 11.177 1.00 86.31 80 ALA A C 1
ATOM 633 O O . ALA A 1 80 ? 1.721 5.241 12.145 1.00 86.31 80 ALA A O 1
ATOM 634 N N . HIS A 1 81 ? 3.641 6.044 11.292 1.00 83.31 81 HIS A N 1
ATOM 635 C CA . HIS A 1 81 ? 4.172 6.470 12.576 1.00 83.31 81 HIS A CA 1
ATOM 636 C C . HIS A 1 81 ? 3.422 7.698 13.119 1.00 83.31 81 HIS A C 1
ATOM 638 O O . HIS A 1 81 ? 3.011 7.713 14.279 1.00 83.31 81 HIS A O 1
ATOM 644 N N . GLU A 1 82 ? 3.165 8.697 12.274 1.00 89.69 82 GLU A N 1
ATOM 645 C CA . GLU A 1 82 ? 2.502 9.941 12.685 1.00 89.69 82 GLU A CA 1
ATOM 646 C C . GLU A 1 82 ? 1.012 9.776 13.001 1.00 89.69 82 GLU A C 1
ATOM 648 O O . GLU A 1 82 ? 0.522 10.433 13.913 1.00 89.69 82 GLU A O 1
ATOM 653 N N . ILE A 1 83 ? 0.295 8.889 12.302 1.00 90.62 83 ILE A N 1
ATOM 654 C CA . ILE A 1 83 ? -1.109 8.544 12.587 1.00 90.62 83 ILE A CA 1
ATOM 655 C C . ILE A 1 83 ? -1.199 7.507 13.708 1.00 90.62 83 ILE A C 1
ATOM 657 O O . ILE A 1 83 ? -2.093 7.578 14.553 1.00 90.62 83 ILE A O 1
ATOM 661 N N . GLY A 1 84 ? -0.278 6.542 13.750 1.00 88.44 84 GLY A N 1
ATOM 662 C CA . GLY A 1 84 ? -0.277 5.485 14.759 1.00 88.44 84 GLY A CA 1
ATOM 663 C C . GLY A 1 84 ? -0.220 6.037 16.183 1.00 88.44 84 GLY A C 1
ATOM 664 O O . GLY A 1 84 ? -0.937 5.549 17.057 1.00 88.44 84 GLY A O 1
ATOM 665 N N . ASN A 1 85 ? 0.556 7.099 16.405 1.00 88.56 85 ASN A N 1
ATOM 666 C CA . ASN A 1 85 ? 0.705 7.736 17.713 1.00 88.56 85 ASN A CA 1
ATOM 667 C C . ASN A 1 85 ? -0.614 8.328 18.269 1.00 88.56 85 ASN A C 1
ATOM 669 O O . ASN A 1 85 ? -1.045 7.888 19.340 1.00 88.56 85 ASN A O 1
ATOM 673 N N . PRO A 1 86 ? -1.311 9.261 17.588 1.00 93.81 86 PRO A N 1
ATOM 674 C CA . PRO A 1 86 ? -2.587 9.790 18.063 1.00 93.81 86 PRO A CA 1
ATOM 675 C C . PRO A 1 86 ? -3.677 8.715 18.128 1.00 93.81 86 PRO A C 1
ATOM 677 O O . PRO A 1 86 ? -4.457 8.715 19.077 1.00 93.81 86 PRO A O 1
ATOM 680 N N . VAL A 1 87 ? -3.711 7.756 17.194 1.00 94.88 87 VAL A N 1
ATOM 681 C CA . VAL A 1 87 ? -4.679 6.643 17.226 1.00 94.88 87 VAL A CA 1
ATOM 682 C C . VAL A 1 87 ? -4.482 5.768 18.465 1.00 94.88 87 VAL A C 1
ATOM 684 O O . VAL A 1 87 ? -5.456 5.412 19.128 1.00 94.88 87 VAL A O 1
ATOM 687 N N . THR A 1 88 ? -3.229 5.474 18.821 1.00 92.38 88 THR A N 1
ATOM 688 C CA . THR A 1 88 ? -2.891 4.736 20.047 1.00 92.38 88 THR A CA 1
ATOM 689 C C . THR A 1 88 ? -3.298 5.524 21.291 1.00 92.38 88 THR A C 1
ATOM 691 O O . THR A 1 88 ? -3.864 4.953 22.222 1.00 92.38 88 THR A O 1
ATOM 694 N N . GLY A 1 89 ? -3.083 6.844 21.295 1.00 96.19 89 GLY A N 1
ATOM 695 C CA . GLY A 1 89 ? -3.536 7.724 22.374 1.00 96.19 89 GLY A CA 1
ATOM 696 C C . GLY A 1 89 ? -5.056 7.693 22.566 1.00 96.19 89 GLY A C 1
ATOM 697 O O . GLY A 1 89 ? -5.529 7.489 23.682 1.00 96.19 89 GLY A O 1
ATOM 698 N N . ILE A 1 90 ? -5.823 7.815 21.478 1.00 96.88 90 ILE A N 1
ATOM 699 C CA . ILE A 1 90 ? -7.294 7.740 21.502 1.00 96.88 90 ILE A CA 1
ATOM 700 C C . ILE A 1 90 ? -7.761 6.372 22.017 1.00 96.88 90 ILE A C 1
ATOM 702 O O . ILE A 1 90 ? -8.662 6.305 22.852 1.00 96.88 90 ILE A O 1
ATOM 706 N N . ALA A 1 91 ? -7.135 5.283 21.561 1.00 96.06 91 ALA A N 1
ATOM 707 C CA . ALA A 1 91 ? -7.463 3.938 22.025 1.00 96.06 91 ALA A CA 1
ATOM 708 C C . ALA A 1 91 ? -7.205 3.773 23.533 1.00 96.06 91 ALA A C 1
ATOM 710 O O . ALA A 1 91 ? -8.040 3.214 24.236 1.00 96.06 91 ALA A O 1
ATOM 711 N N . CYS A 1 92 ? -6.095 4.312 24.042 1.00 96.94 92 CYS A N 1
ATOM 712 C CA . CYS A 1 92 ? -5.768 4.275 25.467 1.00 96.94 92 CYS A CA 1
ATOM 713 C C . CYS A 1 92 ? -6.802 5.043 26.309 1.00 96.94 92 CYS A C 1
ATOM 715 O O . CYS A 1 92 ? -7.305 4.529 27.306 1.00 96.94 92 CYS A O 1
ATOM 717 N N . LEU A 1 93 ? -7.201 6.241 25.867 1.00 97.38 93 LEU A N 1
ATOM 718 C CA . LEU A 1 93 ? -8.251 7.020 26.534 1.00 97.38 93 LEU A CA 1
ATOM 719 C C . LEU A 1 93 ? -9.592 6.272 26.553 1.00 97.38 93 LEU A C 1
ATOM 721 O O . LEU A 1 93 ? -10.236 6.202 27.596 1.00 97.38 93 LEU A O 1
ATOM 725 N N . ALA A 1 94 ? -9.992 5.662 25.435 1.00 96.31 94 ALA A N 1
ATOM 726 C CA . ALA A 1 94 ? -11.219 4.870 25.364 1.00 96.31 94 ALA A CA 1
ATOM 727 C C . ALA A 1 94 ? -11.158 3.601 26.235 1.00 96.31 94 ALA A C 1
ATOM 729 O O . ALA A 1 94 ? -12.151 3.225 26.857 1.00 96.31 94 ALA A O 1
ATOM 730 N N . GLN A 1 95 ? -9.995 2.949 26.326 1.00 95.75 95 GLN A N 1
ATOM 731 C CA . GLN A 1 95 ? -9.777 1.836 27.254 1.00 95.75 95 GLN A CA 1
ATOM 732 C C . GLN A 1 95 ? -9.926 2.278 28.712 1.00 95.75 95 GLN A C 1
ATOM 734 O O . GLN A 1 95 ? -10.592 1.584 29.478 1.00 95.75 95 GLN A O 1
ATOM 739 N N . ASN A 1 96 ? -9.372 3.436 29.078 1.00 96.88 96 ASN A N 1
ATOM 740 C CA . ASN A 1 96 ? -9.501 3.985 30.428 1.00 96.88 96 ASN A CA 1
ATOM 741 C C . ASN A 1 96 ? -10.961 4.299 30.771 1.00 96.88 96 ASN A C 1
ATOM 743 O O . ASN A 1 96 ? -11.433 3.870 31.818 1.00 96.88 96 ASN A O 1
ATOM 747 N N . LEU A 1 97 ? -11.704 4.947 29.865 1.00 95.00 97 LEU A N 1
ATOM 748 C CA . LEU A 1 97 ? -13.136 5.217 30.058 1.00 95.00 97 LEU A CA 1
ATOM 749 C C . LEU A 1 97 ? -13.931 3.930 30.309 1.00 95.00 97 LEU A C 1
ATOM 751 O O . LEU A 1 97 ? -14.761 3.865 31.210 1.00 95.00 97 LEU A O 1
ATOM 755 N N . LYS A 1 98 ? -13.636 2.873 29.551 1.00 92.31 98 LYS A N 1
ATOM 756 C CA . LYS A 1 98 ? -14.287 1.571 29.715 1.00 92.31 98 LYS A CA 1
ATOM 757 C C . LYS A 1 98 ? -13.896 0.851 31.015 1.00 92.31 98 LYS A C 1
ATOM 759 O O . LYS A 1 98 ? -14.659 0.015 31.487 1.00 92.31 98 LYS A O 1
ATOM 764 N N . ALA A 1 99 ? -12.714 1.131 31.562 1.00 94.00 99 ALA A N 1
ATOM 765 C CA . ALA A 1 99 ? -12.233 0.542 32.810 1.00 94.00 99 ALA A CA 1
ATOM 766 C C . ALA A 1 99 ? -12.719 1.301 34.058 1.00 94.00 99 ALA A C 1
ATOM 768 O O . ALA A 1 99 ? -12.920 0.687 35.103 1.00 94.00 99 ALA A O 1
ATOM 769 N N . GLU A 1 100 ? -12.891 2.619 33.956 1.00 94.94 100 GLU A N 1
ATOM 770 C CA . GLU A 1 100 ? -13.239 3.501 35.076 1.00 94.94 100 GLU A CA 1
ATOM 771 C C . GLU A 1 100 ? -14.756 3.623 35.292 1.00 94.94 100 GLU A C 1
ATOM 773 O O . GLU A 1 100 ? -15.209 3.778 36.427 1.00 94.94 100 GLU A O 1
ATOM 778 N N . TYR A 1 101 ? -15.555 3.492 34.229 1.00 94.31 101 TYR A N 1
ATOM 779 C CA . TYR A 1 101 ? -17.006 3.670 34.282 1.00 94.31 101 TYR A CA 1
ATOM 780 C C . TYR A 1 101 ? -17.768 2.368 34.017 1.00 94.31 101 TYR A C 1
ATOM 782 O O . TYR A 1 101 ? -17.373 1.534 33.208 1.00 94.31 101 TYR A O 1
ATOM 790 N N . THR A 1 102 ? -18.911 2.219 34.689 1.00 93.50 102 THR A N 1
ATOM 791 C CA . THR A 1 102 ? -19.861 1.102 34.501 1.00 93.50 102 THR A CA 1
ATOM 792 C C . THR A 1 102 ? -21.130 1.510 33.755 1.00 93.50 102 THR A C 1
ATOM 794 O O . THR A 1 102 ? -21.988 0.665 33.506 1.00 93.50 102 THR A O 1
ATOM 797 N N . ASP A 1 103 ? -21.252 2.791 33.396 1.00 96.94 103 ASP A N 1
ATOM 798 C CA . ASP A 1 103 ? -22.385 3.303 32.631 1.00 96.94 103 ASP A CA 1
ATOM 799 C C . ASP A 1 103 ? -22.446 2.619 31.248 1.00 96.94 103 ASP A C 1
ATOM 801 O O . ASP A 1 103 ? -21.462 2.685 30.498 1.00 96.94 103 ASP A O 1
ATOM 805 N N . PRO A 1 104 ? -23.568 1.960 30.894 1.00 94.75 104 PRO A N 1
ATOM 806 C CA . PRO A 1 104 ? -23.722 1.285 29.610 1.00 94.75 104 PRO A CA 1
ATOM 807 C C . PRO A 1 104 ? -23.456 2.183 28.396 1.00 94.75 104 PRO A C 1
ATOM 809 O O . PRO A 1 104 ? -22.841 1.720 27.435 1.00 94.75 104 PRO A O 1
ATOM 812 N N . GLU A 1 105 ? -23.857 3.455 28.441 1.00 95.69 105 GLU A N 1
ATOM 813 C CA . GLU A 1 105 ? -23.704 4.394 27.324 1.00 95.69 105 GLU A CA 1
ATOM 814 C C . GLU A 1 105 ? -22.224 4.757 27.115 1.00 95.69 105 GLU A C 1
ATOM 816 O O . GLU A 1 105 ? -21.720 4.771 25.988 1.00 95.69 105 GLU A O 1
ATOM 821 N N . ILE A 1 106 ? -21.477 4.942 28.211 1.00 94.81 106 ILE A N 1
ATOM 822 C CA . ILE A 1 106 ? -20.026 5.192 28.170 1.00 94.81 106 ILE A CA 1
ATOM 823 C C . ILE A 1 106 ? -19.276 3.955 27.664 1.00 94.81 106 ILE A C 1
ATOM 825 O O . ILE A 1 106 ? -18.337 4.082 26.870 1.00 94.81 106 ILE A O 1
ATOM 829 N N . ILE A 1 107 ? -19.678 2.755 28.093 1.00 94.69 107 ILE A N 1
ATOM 830 C CA . ILE A 1 107 ? -19.069 1.496 27.642 1.00 94.69 107 ILE A CA 1
ATOM 831 C C . ILE A 1 107 ? -19.296 1.286 26.140 1.00 94.69 107 ILE A C 1
ATOM 833 O O . ILE A 1 107 ? -18.363 0.885 25.431 1.00 94.69 107 ILE A O 1
ATOM 837 N N . GLU A 1 108 ? -20.507 1.551 25.648 1.00 95.19 108 GLU A N 1
ATOM 838 C CA . GLU A 1 108 ? -20.849 1.448 24.229 1.00 95.19 108 GLU A CA 1
ATOM 839 C C . GLU A 1 108 ? -20.037 2.445 23.393 1.00 95.19 108 GLU A C 1
ATOM 841 O O . GLU A 1 108 ? -19.330 2.038 22.465 1.00 95.19 108 GLU A O 1
ATOM 846 N N . ALA A 1 109 ? -20.035 3.725 23.778 1.00 95.44 109 ALA A N 1
ATOM 847 C CA . ALA A 1 109 ? -19.273 4.768 23.094 1.00 95.44 109 ALA A CA 1
ATOM 848 C C . ALA A 1 109 ? -17.765 4.460 23.067 1.00 95.44 109 ALA A C 1
ATOM 850 O O . ALA A 1 109 ? -17.120 4.547 22.019 1.00 95.44 109 ALA A O 1
ATOM 851 N N . SER A 1 110 ? -17.200 4.023 24.196 1.00 96.50 110 SER A N 1
ATOM 852 C CA . SER A 1 110 ? -15.785 3.643 24.296 1.00 96.50 110 SER A CA 1
ATOM 853 C C . SER A 1 110 ? -15.453 2.444 23.406 1.00 96.50 110 SER A C 1
ATOM 855 O O . SER A 1 110 ? -14.405 2.407 22.761 1.00 96.50 110 SER A O 1
ATOM 857 N N . THR A 1 111 ? -16.359 1.467 23.323 1.00 93.56 111 THR A N 1
ATOM 858 C CA . THR A 1 111 ? -16.196 0.301 22.446 1.00 93.56 111 THR A CA 1
ATOM 859 C C . THR A 1 111 ? -16.225 0.714 20.974 1.00 93.56 111 THR A C 1
ATOM 861 O O . THR A 1 111 ? -15.369 0.268 20.210 1.00 93.56 111 THR A O 1
ATOM 864 N N . LEU A 1 112 ? -17.123 1.624 20.584 1.00 94.19 112 LEU A N 1
ATOM 865 C CA . LEU A 1 112 ? -17.174 2.157 19.222 1.00 94.19 112 LEU A CA 1
ATOM 866 C C . LEU A 1 112 ? -15.880 2.891 18.846 1.00 94.19 112 LEU A C 1
ATOM 868 O O . LEU A 1 112 ? -15.343 2.666 17.759 1.00 94.19 112 LEU A O 1
ATOM 872 N N . ILE A 1 113 ? -15.346 3.723 19.749 1.00 95.88 113 ILE A N 1
ATOM 873 C CA . ILE A 1 113 ? -14.067 4.419 19.541 1.00 95.88 113 ILE A CA 1
ATOM 874 C C . ILE A 1 113 ? -12.942 3.406 19.304 1.00 95.88 113 ILE A C 1
ATOM 876 O O . ILE A 1 113 ? -12.188 3.556 18.344 1.00 95.88 113 ILE A O 1
ATOM 880 N N . LEU A 1 114 ? -12.863 2.346 20.116 1.00 94.69 114 LEU A N 1
ATOM 881 C CA . LEU A 1 114 ? -11.861 1.288 19.951 1.00 94.69 114 LEU A CA 1
ATOM 882 C C . LEU A 1 114 ? -11.984 0.555 18.612 1.00 94.69 114 LEU A C 1
ATOM 884 O O . LEU A 1 114 ? -10.980 0.239 17.977 1.00 94.69 114 LEU A O 1
ATOM 888 N N . THR A 1 115 ? -13.207 0.308 18.145 1.00 91.94 115 THR A N 1
ATOM 889 C CA . THR A 1 115 ? -13.421 -0.276 16.817 1.00 91.94 115 THR A CA 1
ATOM 890 C C . THR A 1 115 ? -12.918 0.655 15.709 1.00 91.94 115 THR A C 1
ATOM 892 O O . THR A 1 115 ? -12.280 0.190 14.763 1.00 91.94 115 THR A O 1
ATOM 895 N N . GLN A 1 116 ? -13.148 1.969 15.820 1.00 94.31 116 GLN A N 1
ATOM 896 C CA . GLN A 1 116 ? -12.672 2.925 14.815 1.00 94.31 116 GLN A CA 1
ATOM 897 C C . GLN A 1 116 ? -11.150 3.085 14.830 1.00 94.31 116 GLN A C 1
ATOM 899 O O . GLN A 1 116 ? -10.539 3.104 13.761 1.00 94.31 116 GLN A O 1
ATOM 904 N N . THR A 1 117 ? -10.516 3.146 16.003 1.00 94.25 117 THR A N 1
ATOM 905 C CA . THR A 1 117 ? -9.0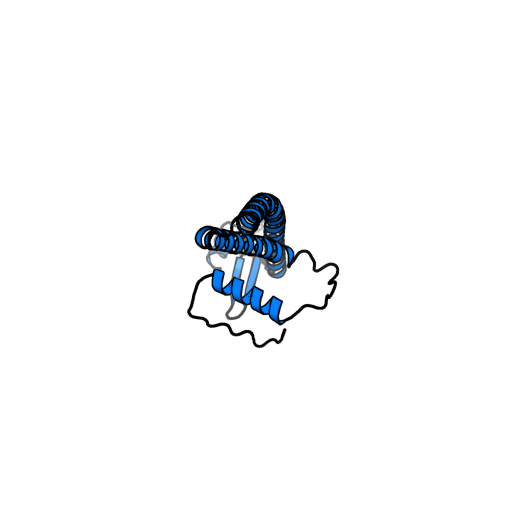49 3.220 16.086 1.00 94.25 117 THR A CA 1
ATOM 906 C C . THR A 1 117 ? -8.404 1.978 15.479 1.00 94.25 117 THR A C 1
ATOM 908 O O . THR A 1 117 ? -7.487 2.108 14.667 1.00 94.25 117 THR A O 1
ATOM 911 N N . GLN A 1 118 ? -8.948 0.788 15.755 1.00 89.62 118 GLN A N 1
ATOM 912 C CA . GLN A 1 118 ? -8.481 -0.457 15.145 1.00 89.62 118 GLN A CA 1
ATOM 913 C C . GLN A 1 118 ? -8.639 -0.453 13.619 1.00 89.62 118 GLN A C 1
ATOM 915 O O . GLN A 1 118 ? -7.729 -0.865 12.895 1.00 89.62 118 GLN A O 1
ATOM 920 N N . ARG A 1 119 ? -9.769 0.049 13.108 1.00 89.94 119 ARG A N 1
ATOM 921 C CA . ARG A 1 119 ? -10.000 0.182 11.665 1.00 89.94 119 ARG A CA 1
ATOM 922 C C . ARG A 1 119 ? -8.972 1.106 11.010 1.00 89.94 119 ARG A C 1
ATOM 924 O O . ARG A 1 119 ? -8.421 0.747 9.972 1.00 89.94 119 ARG A O 1
ATOM 931 N N . ILE A 1 120 ? -8.677 2.256 11.621 1.00 90.75 120 ILE A N 1
ATOM 932 C CA . ILE A 1 120 ? -7.654 3.189 11.123 1.00 90.75 120 ILE A CA 1
ATOM 933 C C . ILE A 1 120 ? -6.283 2.507 11.104 1.00 90.75 120 ILE A C 1
ATOM 935 O O . ILE A 1 120 ? -5.580 2.569 10.096 1.00 90.75 120 ILE A O 1
ATOM 939 N N . THR A 1 121 ? -5.918 1.805 12.180 1.00 87.69 121 THR A N 1
ATOM 940 C CA . THR A 1 121 ? -4.662 1.049 12.244 1.00 87.69 121 THR A CA 1
ATOM 941 C C . THR A 1 121 ? -4.551 0.025 11.112 1.00 87.69 121 THR A C 1
ATOM 943 O O . THR A 1 121 ? -3.487 -0.088 10.505 1.00 87.69 121 THR A O 1
ATOM 946 N N . ASN A 1 122 ? -5.630 -0.694 10.794 1.00 85.25 122 ASN A N 1
ATOM 947 C CA . ASN A 1 122 ? -5.628 -1.672 9.706 1.00 85.25 122 ASN A CA 1
ATOM 948 C C . ASN A 1 122 ? -5.423 -0.999 8.340 1.00 85.25 122 ASN A C 1
ATOM 950 O O . ASN A 1 122 ? -4.539 -1.412 7.599 1.00 85.25 122 ASN A O 1
ATOM 954 N N . ILE A 1 123 ? -6.147 0.088 8.041 1.00 84.25 123 ILE A N 1
ATOM 955 C CA . ILE A 1 123 ? -5.998 0.841 6.778 1.00 84.25 123 ILE A CA 1
ATOM 956 C C . ILE A 1 123 ? -4.553 1.320 6.589 1.00 84.25 123 ILE A C 1
ATOM 958 O O . ILE A 1 123 ? -3.960 1.155 5.523 1.00 84.25 123 ILE A O 1
ATOM 962 N N . VAL A 1 124 ? -3.971 1.887 7.645 1.00 86.12 124 VAL A N 1
ATOM 963 C CA . VAL A 1 124 ? -2.588 2.370 7.643 1.00 86.12 124 VAL A CA 1
ATOM 964 C C . VAL A 1 124 ? -1.601 1.224 7.397 1.00 86.12 124 VAL A C 1
ATOM 966 O O . VAL A 1 124 ? -0.681 1.367 6.591 1.00 86.12 124 VAL A O 1
ATOM 969 N N . ARG A 1 125 ? -1.794 0.067 8.046 1.00 82.00 125 ARG A N 1
ATOM 970 C CA . ARG A 1 125 ? -0.947 -1.119 7.839 1.00 82.00 125 ARG A CA 1
ATOM 971 C C . ARG A 1 125 ? -1.040 -1.652 6.416 1.00 82.00 125 ARG A C 1
ATOM 973 O O . ARG A 1 125 ? 0.001 -1.938 5.831 1.00 82.00 125 ARG A O 1
ATOM 980 N N . SER A 1 126 ? -2.237 -1.742 5.844 1.00 79.94 126 SER A N 1
ATOM 981 C CA . SER A 1 126 ? -2.414 -2.230 4.475 1.00 79.94 126 SER A CA 1
ATOM 982 C C . SER A 1 126 ? -1.770 -1.297 3.445 1.00 79.94 126 SER A C 1
ATOM 984 O O . SER A 1 126 ? -1.165 -1.776 2.489 1.00 79.94 126 SER A O 1
ATOM 986 N N . LEU A 1 127 ? -1.804 0.023 3.670 1.00 79.06 127 LEU A N 1
ATOM 987 C CA . LEU A 1 127 ? -1.098 0.995 2.826 1.00 79.06 127 LEU A CA 1
ATOM 988 C C . LEU A 1 127 ? 0.428 0.791 2.865 1.00 79.06 127 LEU A C 1
ATOM 990 O O . LEU A 1 127 ? 1.083 0.798 1.823 1.00 79.06 127 LEU A O 1
ATOM 994 N N . VAL A 1 128 ? 0.995 0.569 4.057 1.00 78.25 128 VAL A N 1
ATOM 995 C CA . VAL A 1 128 ? 2.426 0.255 4.220 1.00 78.25 128 VAL A CA 1
ATOM 996 C C . VAL A 1 128 ? 2.776 -1.098 3.594 1.00 78.25 128 VAL A C 1
ATOM 998 O O . VAL A 1 128 ? 3.828 -1.226 2.970 1.00 78.25 128 VAL A O 1
ATOM 1001 N N . GLY A 1 129 ? 1.906 -2.098 3.752 1.00 73.94 129 GLY A N 1
ATOM 1002 C CA . GLY A 1 129 ? 2.076 -3.437 3.190 1.00 73.94 129 GLY A CA 1
ATOM 1003 C C . GLY A 1 129 ? 2.127 -3.418 1.665 1.00 73.94 129 GLY A C 1
ATOM 1004 O O . GLY A 1 129 ? 3.086 -3.923 1.088 1.00 73.94 129 GLY A O 1
ATOM 1005 N N . PHE A 1 130 ? 1.164 -2.751 1.024 1.00 70.25 130 PHE A N 1
ATOM 1006 C CA . PHE A 1 130 ? 1.091 -2.612 -0.434 1.00 70.25 130 PHE A CA 1
ATOM 1007 C C . PHE A 1 130 ? 2.382 -2.046 -1.033 1.00 70.25 130 PHE A C 1
ATOM 1009 O O . PHE A 1 130 ? 2.905 -2.556 -2.018 1.00 70.25 130 PHE A O 1
ATOM 1016 N N . ALA A 1 131 ? 2.938 -1.020 -0.397 1.00 67.19 131 ALA A N 1
ATOM 1017 C CA . ALA A 1 131 ? 4.120 -0.351 -0.907 1.00 67.19 131 ALA A CA 1
ATOM 1018 C C . ALA A 1 131 ? 5.446 -1.092 -0.628 1.00 67.19 131 ALA A C 1
ATOM 1020 O O . ALA A 1 131 ? 6.489 -0.703 -1.154 1.00 67.19 131 ALA A O 1
ATOM 1021 N N . ARG A 1 132 ? 5.431 -2.152 0.195 1.00 64.56 132 ARG A N 1
ATOM 1022 C CA . ARG A 1 132 ? 6.607 -2.999 0.474 1.00 64.56 132 ARG A CA 1
ATOM 1023 C C . ARG A 1 132 ? 6.673 -4.264 -0.383 1.00 64.56 132 ARG A C 1
ATOM 1025 O O . ARG A 1 132 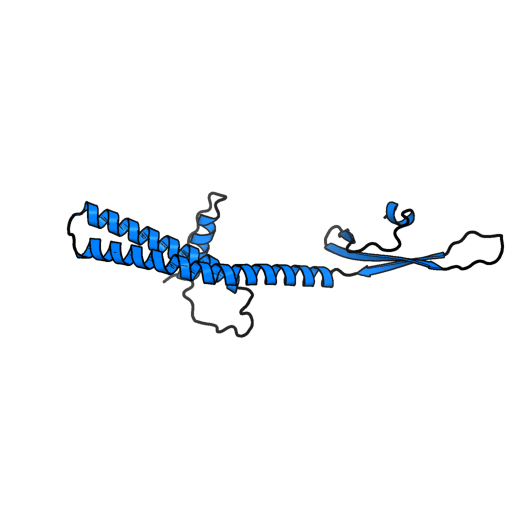? 7.738 -4.882 -0.402 1.00 64.56 132 ARG A O 1
ATOM 1032 N N . THR A 1 133 ? 5.601 -4.635 -1.085 1.00 57.47 133 THR A N 1
ATOM 1033 C CA . THR A 1 133 ? 5.505 -5.913 -1.812 1.00 57.47 133 THR A CA 1
ATOM 1034 C C . THR A 1 133 ? 6.565 -6.091 -2.911 1.00 57.47 133 THR A C 1
ATOM 1036 O O . THR A 1 133 ? 6.992 -7.220 -3.123 1.00 57.47 133 THR A O 1
ATOM 1039 N N . ASP A 1 134 ? 7.115 -5.020 -3.498 1.00 51.88 134 ASP A N 1
ATOM 1040 C CA . ASP A 1 134 ? 8.156 -5.147 -4.540 1.00 51.88 134 ASP A CA 1
ATOM 1041 C C . ASP A 1 134 ? 9.602 -4.943 -4.049 1.00 51.88 134 ASP A C 1
ATOM 1043 O O . ASP A 1 134 ? 10.555 -5.371 -4.700 1.00 51.88 134 ASP A O 1
ATOM 1047 N N . ALA A 1 135 ? 9.810 -4.352 -2.867 1.00 49.00 135 ALA A N 1
ATOM 1048 C CA . ALA A 1 135 ? 11.157 -4.033 -2.374 1.00 49.00 135 ALA A CA 1
ATOM 1049 C C . ALA A 1 135 ? 11.872 -5.211 -1.675 1.00 49.00 135 ALA A C 1
ATOM 1051 O O . ALA A 1 135 ? 13.075 -5.136 -1.424 1.00 49.00 135 ALA A O 1
ATOM 1052 N N . HIS A 1 136 ? 11.156 -6.296 -1.353 1.00 45.50 136 HIS A N 1
ATOM 1053 C CA . HIS A 1 136 ? 11.661 -7.419 -0.546 1.00 45.50 136 HIS A CA 1
ATOM 1054 C C . HIS A 1 136 ? 11.757 -8.765 -1.292 1.00 45.50 136 HIS A C 1
ATOM 1056 O O . HIS A 1 136 ? 11.777 -9.822 -0.666 1.00 45.50 136 HIS A O 1
ATOM 1062 N N . MET A 1 137 ? 11.935 -8.756 -2.618 1.00 46.22 137 MET A N 1
ATOM 1063 C CA . MET A 1 137 ? 12.396 -9.955 -3.346 1.00 46.22 137 MET A CA 1
ATOM 1064 C C . MET A 1 137 ? 13.856 -10.344 -3.015 1.00 46.22 137 MET A C 1
ATOM 1066 O O . MET A 1 137 ? 14.357 -11.359 -3.495 1.00 46.22 137 MET A O 1
ATOM 1070 N N . THR A 1 138 ? 14.553 -9.581 -2.169 1.00 42.56 138 THR A N 1
ATOM 1071 C CA . THR A 1 138 ? 15.856 -9.946 -1.607 1.00 42.56 138 THR A CA 1
ATOM 1072 C C . THR A 1 138 ? 15.654 -10.579 -0.225 1.00 42.56 138 THR A C 1
ATOM 1074 O O . THR A 1 138 ? 15.455 -9.900 0.776 1.00 42.56 138 THR A O 1
ATOM 1077 N N . ALA A 1 139 ? 15.698 -11.914 -0.206 1.00 48.75 139 ALA A N 1
ATOM 1078 C CA . ALA A 1 139 ? 15.433 -12.814 0.923 1.00 48.75 139 ALA A CA 1
ATOM 1079 C C . ALA A 1 139 ? 13.944 -12.990 1.287 1.00 48.75 139 ALA A C 1
ATOM 1081 O O . ALA A 1 139 ? 13.466 -12.501 2.312 1.00 48.75 139 ALA A O 1
ATOM 1082 N N . SER A 1 140 ? 13.228 -13.798 0.489 1.00 46.12 140 SER A N 1
ATOM 1083 C CA . SER A 1 140 ? 11.988 -14.457 0.923 1.00 46.12 140 SER A CA 1
ATOM 1084 C C . SER A 1 140 ? 12.250 -15.265 2.194 1.00 46.12 140 SER A C 1
ATOM 1086 O O . SER A 1 140 ? 12.648 -16.429 2.151 1.00 46.12 140 SER A O 1
ATOM 10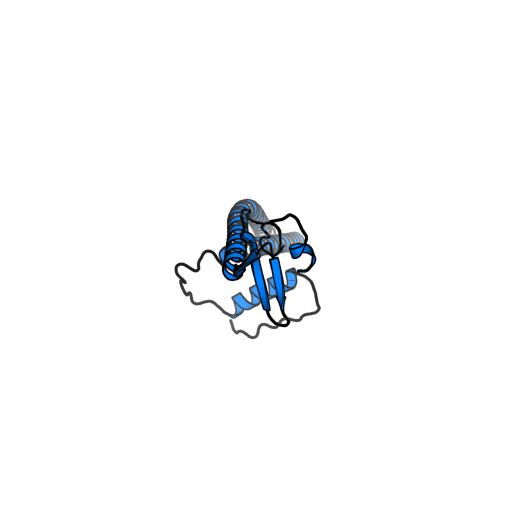88 N N . THR A 1 141 ? 12.023 -14.643 3.345 1.00 48.38 141 THR A N 1
ATOM 1089 C CA . THR A 1 141 ? 11.883 -15.369 4.600 1.00 48.38 141 THR A CA 1
ATOM 1090 C C . THR A 1 141 ? 10.471 -15.932 4.583 1.00 48.38 141 THR A C 1
ATOM 1092 O O . THR A 1 141 ? 9.515 -15.239 4.918 1.00 48.38 141 THR A O 1
ATOM 1095 N N . TYR A 1 142 ? 10.323 -17.160 4.088 1.00 67.81 142 TYR A N 1
ATOM 1096 C CA . TYR A 1 142 ? 9.049 -17.863 4.161 1.00 67.81 142 TYR A CA 1
ATOM 1097 C C . TYR A 1 142 ? 8.718 -18.081 5.638 1.00 67.81 142 TYR A C 1
ATOM 1099 O O . TYR A 1 142 ? 9.448 -18.771 6.349 1.00 67.81 142 TYR A O 1
ATOM 1107 N N . SER A 1 143 ? 7.638 -17.468 6.108 1.00 68.81 143 SER A N 1
ATOM 1108 C CA . SER A 1 143 ? 7.061 -17.746 7.417 1.00 68.81 143 SER A CA 1
ATOM 1109 C C . SER A 1 143 ? 5.785 -18.562 7.243 1.00 68.81 143 SER A C 1
ATOM 1111 O O . SER A 1 143 ? 5.100 -18.464 6.224 1.00 68.81 143 SER A O 1
ATOM 1113 N N . ALA A 1 144 ? 5.467 -19.398 8.232 1.00 76.88 144 ALA A N 1
ATOM 1114 C CA . ALA A 1 144 ? 4.151 -20.015 8.294 1.00 76.88 144 ALA A CA 1
ATOM 1115 C C . ALA A 1 144 ? 3.113 -18.902 8.478 1.00 76.88 144 ALA A C 1
ATOM 1117 O O . ALA A 1 144 ? 3.204 -18.119 9.426 1.00 76.88 144 ALA A O 1
ATOM 1118 N N . VAL A 1 145 ? 2.152 -18.822 7.560 1.00 78.62 145 VAL A N 1
ATOM 1119 C CA . VAL A 1 145 ? 1.085 -17.822 7.596 1.00 78.62 145 VAL A CA 1
ATOM 1120 C C . VAL A 1 145 ? -0.250 -18.534 7.685 1.00 78.62 145 VAL A C 1
ATOM 1122 O O . VAL A 1 145 ? -0.465 -19.568 7.053 1.00 78.62 145 VAL A O 1
ATOM 1125 N N . ASN A 1 146 ? -1.151 -17.966 8.474 1.00 85.31 146 ASN A N 1
ATOM 1126 C CA . ASN A 1 146 ? -2.515 -18.440 8.556 1.00 85.31 146 ASN A CA 1
ATOM 1127 C C . ASN A 1 146 ? -3.284 -17.981 7.305 1.00 85.31 146 ASN A C 1
ATOM 1129 O O . ASN A 1 146 ? -3.490 -16.781 7.105 1.00 85.31 146 ASN A O 1
ATOM 1133 N N . LEU A 1 147 ? -3.681 -18.936 6.461 1.00 86.25 147 LEU A N 1
ATOM 1134 C CA . LEU A 1 147 ? -4.356 -18.648 5.195 1.00 86.25 147 LEU A CA 1
ATOM 1135 C C . LEU A 1 147 ? -5.704 -17.949 5.403 1.00 86.25 147 LEU A C 1
ATOM 1137 O O . LEU A 1 147 ? -6.047 -17.062 4.623 1.00 86.25 147 LEU A O 1
ATOM 1141 N N . HIS A 1 148 ? -6.431 -18.308 6.467 1.00 88.50 148 HIS A N 1
ATOM 1142 C CA . HIS A 1 148 ? -7.695 -17.671 6.813 1.00 88.50 148 HIS A CA 1
ATOM 1143 C C . HIS A 1 148 ? -7.496 -16.167 7.024 1.00 88.50 148 HIS A C 1
ATOM 1145 O O . HIS A 1 148 ? -8.174 -15.365 6.386 1.00 88.50 148 HIS A O 1
ATOM 1151 N N . ASN A 1 149 ? -6.507 -15.772 7.825 1.00 81.50 149 ASN A N 1
ATOM 1152 C CA . ASN A 1 149 ? -6.243 -14.362 8.116 1.00 81.50 149 ASN A CA 1
ATOM 1153 C C . ASN A 1 149 ? -5.849 -13.561 6.869 1.00 81.50 149 ASN A C 1
ATOM 1155 O O . ASN A 1 149 ? -6.349 -12.457 6.665 1.00 81.50 149 ASN A O 1
ATOM 1159 N N . VAL A 1 150 ? -4.992 -14.127 6.014 1.00 84.19 150 VAL A N 1
ATOM 1160 C CA . VAL A 1 150 ? -4.529 -13.457 4.787 1.00 84.19 150 VAL A CA 1
ATOM 1161 C C . VAL A 1 150 ? -5.684 -13.232 3.811 1.00 84.19 150 VAL A C 1
ATOM 1163 O O . VAL A 1 150 ? -5.838 -12.139 3.265 1.00 84.19 150 VAL A O 1
ATOM 1166 N N . ILE A 1 151 ? -6.522 -14.250 3.605 1.00 86.00 151 ILE A N 1
ATOM 1167 C CA . ILE A 1 151 ? -7.675 -14.157 2.705 1.00 86.00 151 ILE A CA 1
ATOM 1168 C C . ILE A 1 151 ? -8.719 -13.187 3.269 1.00 86.00 151 ILE A C 1
ATOM 1170 O O . ILE A 1 151 ? -9.232 -12.351 2.527 1.00 86.00 151 ILE A O 1
ATOM 1174 N N . SER A 1 152 ? -8.978 -13.221 4.578 1.00 84.56 152 SER A N 1
ATOM 1175 C CA . SER A 1 152 ? -9.881 -12.276 5.246 1.00 84.56 152 SER A CA 1
ATOM 1176 C C . SER A 1 152 ? -9.401 -10.823 5.124 1.00 84.56 152 SER A C 1
ATOM 1178 O O . SER A 1 152 ? -10.211 -9.919 4.914 1.00 84.56 152 SER A O 1
ATOM 1180 N N . GLU A 1 153 ? -8.094 -10.564 5.214 1.00 78.25 153 GLU A N 1
ATOM 1181 C CA . GLU A 1 153 ? -7.536 -9.222 5.007 1.00 78.25 153 GLU A CA 1
ATOM 1182 C C . GLU A 1 153 ? -7.695 -8.757 3.550 1.00 78.25 153 GLU A C 1
ATOM 1184 O O . GLU A 1 153 ? -8.146 -7.636 3.305 1.00 78.25 153 GLU A O 1
ATOM 1189 N N . ALA A 1 154 ? -7.421 -9.632 2.578 1.00 82.06 154 ALA A N 1
ATOM 1190 C CA . ALA A 1 154 ? -7.612 -9.330 1.160 1.00 82.06 154 ALA A CA 1
ATOM 1191 C C . ALA A 1 154 ? -9.082 -9.020 0.819 1.00 82.06 154 ALA A C 1
ATOM 1193 O O . ALA A 1 154 ? -9.362 -8.051 0.112 1.00 82.06 154 ALA A O 1
ATOM 1194 N N . ILE A 1 155 ? -10.027 -9.793 1.365 1.00 84.69 155 ILE A N 1
ATOM 1195 C CA . ILE A 1 155 ? -11.469 -9.554 1.207 1.00 84.69 155 ILE A CA 1
ATOM 1196 C C . ILE A 1 155 ? -11.858 -8.183 1.771 1.00 84.69 155 ILE A C 1
ATOM 1198 O O . ILE A 1 155 ? -12.539 -7.415 1.090 1.00 84.69 155 ILE A O 1
ATOM 1202 N N . ASN A 1 156 ? -11.387 -7.845 2.977 1.00 79.19 156 ASN A N 1
ATOM 1203 C CA . ASN A 1 156 ? -11.648 -6.538 3.586 1.00 79.19 156 ASN A CA 1
ATOM 1204 C C . ASN A 1 156 ? -11.156 -5.389 2.693 1.00 79.19 156 ASN A C 1
ATOM 1206 O O . ASN A 1 156 ? -11.862 -4.396 2.512 1.00 79.19 156 ASN A O 1
ATOM 1210 N N . LEU A 1 157 ? -9.971 -5.528 2.092 1.00 74.62 157 LEU A N 1
ATOM 1211 C CA . LEU A 1 157 ? -9.421 -4.525 1.176 1.00 74.62 157 LEU A CA 1
ATOM 1212 C C . LEU A 1 157 ? -10.232 -4.380 -0.114 1.00 74.62 157 LEU A C 1
ATOM 1214 O O . LEU A 1 157 ? -10.446 -3.261 -0.581 1.00 74.62 157 LEU A O 1
ATOM 1218 N N . LEU A 1 158 ? -10.719 -5.486 -0.676 1.00 77.88 158 LEU A N 1
ATOM 1219 C CA . LEU A 1 158 ? -11.561 -5.461 -1.874 1.00 77.88 158 LEU A CA 1
ATOM 1220 C C . LEU A 1 158 ? -12.934 -4.833 -1.601 1.00 77.88 158 LEU A C 1
ATOM 1222 O O . LEU A 1 158 ? -13.443 -4.092 -2.439 1.00 77.88 158 LEU A O 1
ATOM 1226 N N . GLN A 1 159 ? -13.506 -5.055 -0.416 1.00 75.69 159 GLN A N 1
ATOM 1227 C CA . GLN A 1 159 ? -14.751 -4.402 0.004 1.00 75.69 159 GLN A CA 1
ATOM 1228 C C . GLN A 1 159 ? -14.586 -2.885 0.189 1.00 75.69 159 GLN A C 1
ATOM 1230 O O . GLN A 1 159 ? -15.513 -2.124 -0.082 1.00 75.69 159 GLN A O 1
ATOM 1235 N N . LEU A 1 160 ? -13.397 -2.431 0.598 1.00 67.81 160 LEU A N 1
ATOM 1236 C CA . LEU A 1 160 ? -13.062 -1.010 0.734 1.00 67.81 160 LEU A CA 1
ATOM 1237 C C . LEU A 1 160 ? -12.950 -0.273 -0.614 1.00 67.81 160 LEU A C 1
ATOM 1239 O O . LEU A 1 160 ? -13.199 0.931 -0.643 1.00 67.81 160 LEU A O 1
ATOM 1243 N N . SER A 1 161 ? -12.589 -0.947 -1.717 1.00 61.16 161 SER A N 1
ATOM 1244 C CA . SER A 1 161 ? -12.353 -0.286 -3.018 1.00 61.16 161 SER A CA 1
ATOM 1245 C C . SER A 1 161 ? -13.613 -0.056 -3.865 1.00 61.16 161 SER A C 1
ATOM 1247 O O . SER A 1 161 ? -13.550 0.649 -4.869 1.00 61.16 161 SER A O 1
ATOM 1249 N N . GLY A 1 162 ? -14.767 -0.570 -3.425 1.00 61.34 162 GLY A N 1
ATOM 1250 C CA . GLY A 1 162 ? -16.092 -0.121 -3.854 1.00 61.34 162 GLY A CA 1
ATOM 1251 C C . GLY A 1 162 ? -16.329 -0.091 -5.366 1.00 61.34 162 GLY A C 1
ATOM 1252 O O . GLY A 1 162 ? -16.354 0.978 -5.970 1.00 61.34 162 GLY A O 1
ATOM 1253 N N . SER A 1 163 ? -16.608 -1.249 -5.972 1.00 49.06 163 SER A N 1
ATOM 1254 C CA . SER A 1 163 ? -17.438 -1.354 -7.184 1.00 49.06 163 SER A CA 1
ATOM 1255 C C . SER A 1 163 ? -17.842 -2.809 -7.441 1.00 49.06 163 SER A C 1
ATOM 1257 O O . SER A 1 163 ? -17.030 -3.578 -7.956 1.00 49.06 163 SER A O 1
ATOM 1259 N N . LYS A 1 164 ? -19.121 -3.113 -7.138 1.00 55.91 164 LYS A N 1
ATOM 1260 C CA . LYS A 1 164 ? -19.959 -4.307 -7.440 1.00 55.91 164 LYS A CA 1
ATOM 1261 C C . LYS A 1 164 ? -20.389 -5.151 -6.223 1.00 55.91 164 LYS A C 1
ATOM 1263 O O . LYS A 1 164 ? -19.627 -5.325 -5.278 1.00 55.91 164 LYS A O 1
ATOM 1268 N N . ASP A 1 165 ? -21.608 -5.700 -6.324 1.00 66.31 165 ASP A N 1
ATOM 1269 C CA . ASP A 1 165 ? -22.249 -6.686 -5.430 1.00 66.31 165 ASP A CA 1
ATOM 1270 C C . ASP A 1 165 ? -21.513 -8.039 -5.459 1.00 66.31 165 ASP A C 1
ATOM 1272 O O . ASP A 1 165 ? -21.994 -9.024 -6.020 1.00 66.31 165 ASP A O 1
ATOM 1276 N N . TYR A 1 166 ? -20.307 -8.100 -4.901 1.00 71.81 166 TYR A N 1
ATOM 1277 C CA . TYR A 1 166 ? -19.607 -9.366 -4.702 1.00 71.81 166 TYR A CA 1
ATOM 1278 C C . TYR A 1 166 ? -19.692 -9.790 -3.241 1.00 71.81 166 TYR A C 1
ATOM 1280 O O . TYR A 1 166 ? -19.300 -9.055 -2.335 1.00 71.81 166 TYR A O 1
ATOM 1288 N N . GLN A 1 167 ? -20.195 -11.003 -3.029 1.00 76.06 167 GLN A N 1
ATOM 1289 C CA . GLN A 1 167 ? -20.149 -11.686 -1.746 1.00 76.06 167 GLN A CA 1
ATOM 1290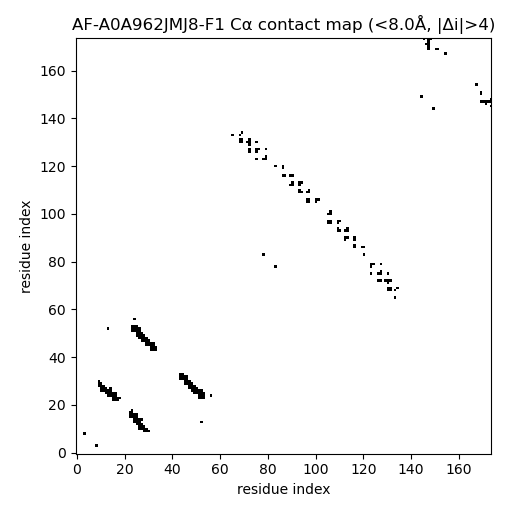 C C . GLN A 1 167 ? -18.873 -12.532 -1.716 1.00 76.06 167 GLN A C 1
ATOM 1292 O O . GLN A 1 167 ? -18.613 -13.300 -2.643 1.00 76.06 167 GLN A O 1
ATOM 1297 N N . PHE A 1 168 ? -18.048 -12.336 -0.692 1.00 83.12 168 PHE A N 1
ATOM 1298 C CA . PHE A 1 168 ? -16.797 -13.065 -0.522 1.00 83.12 168 PHE A CA 1
ATOM 1299 C C . PHE A 1 168 ? -16.931 -14.009 0.670 1.00 83.12 168 PHE A C 1
ATOM 1301 O O . PHE A 1 168 ? -17.182 -13.546 1.781 1.00 83.12 168 PHE A O 1
ATOM 1308 N N . ASP A 1 169 ? -16.710 -15.301 0.438 1.00 84.81 169 ASP A N 1
ATOM 1309 C CA . ASP A 1 169 ? -16.726 -16.333 1.474 1.00 84.81 169 ASP A CA 1
ATOM 1310 C C . ASP A 1 169 ? -15.315 -16.897 1.672 1.00 84.81 169 ASP A C 1
ATOM 1312 O O . ASP A 1 169 ? -14.663 -17.339 0.721 1.00 84.81 169 ASP A O 1
ATOM 1316 N N . ASN A 1 170 ? -14.835 -16.888 2.918 1.00 88.12 170 ASN A N 1
ATOM 1317 C CA . ASN A 1 170 ? -13.555 -17.483 3.286 1.00 88.12 170 ASN A CA 1
ATOM 1318 C C . ASN A 1 170 ? -13.772 -18.890 3.860 1.00 88.12 170 ASN A C 1
ATOM 1320 O O . ASN A 1 170 ? -14.254 -19.041 4.979 1.00 88.12 170 ASN A O 1
ATOM 1324 N N . PHE A 1 171 ? -13.397 -19.917 3.095 1.00 89.38 171 PHE A N 1
ATOM 1325 C CA . PHE A 1 171 ? -13.524 -21.328 3.489 1.00 89.38 171 PHE A CA 1
ATOM 1326 C C . PHE A 1 171 ? -12.280 -21.891 4.190 1.00 89.38 171 PHE A C 1
ATOM 1328 O O . PHE A 1 171 ? -12.217 -23.092 4.458 1.00 89.38 171 PHE A O 1
ATOM 1335 N N . CYS A 1 172 ? -11.267 -21.067 4.462 1.00 84.88 172 CYS A N 1
ATOM 1336 C CA . CYS A 1 172 ? -10.109 -21.520 5.219 1.00 84.88 172 CYS A CA 1
ATOM 1337 C C . CYS A 1 172 ? -10.477 -21.697 6.694 1.00 84.88 172 CYS A C 1
ATOM 1339 O O . CYS A 1 172 ? -11.128 -20.838 7.284 1.00 84.88 172 CYS A O 1
ATOM 1341 N N . THR A 1 173 ? -10.054 -22.810 7.285 1.00 70.62 173 THR A N 1
ATOM 1342 C CA . THR A 1 173 ? -10.154 -23.055 8.728 1.00 70.62 173 THR A CA 1
ATOM 1343 C C . THR A 1 173 ? -9.088 -22.258 9.481 1.00 70.62 173 THR A C 1
ATOM 1345 O O . THR A 1 173 ? -7.999 -22.057 8.933 1.00 70.62 173 THR A O 1
ATOM 1348 N N . ASP A 1 174 ? -9.415 -21.831 10.707 1.00 71.12 174 ASP A N 1
ATOM 1349 C CA . ASP A 1 174 ? -8.501 -21.141 11.634 1.00 71.12 174 ASP A CA 1
ATOM 1350 C C . ASP A 1 174 ? -7.191 -21.902 11.885 1.00 71.12 174 ASP A C 1
ATOM 1352 O O . ASP A 1 174 ? -7.183 -23.156 11.867 1.00 71.12 174 ASP A O 1
#